Protein AF-A0A2V8LHA2-F1 (afdb_monomer)

Sequence (56 aa):
WLAGGARLVWVVSPRLHAITVYRSLTEIVTLTERDTLDGGDVVPGFQMNVAEIFAQ

Nearest PDB structures (foldseek):
  1wdj-assembly1_B  TM=8.411E-01  e=3.442E-03  Therm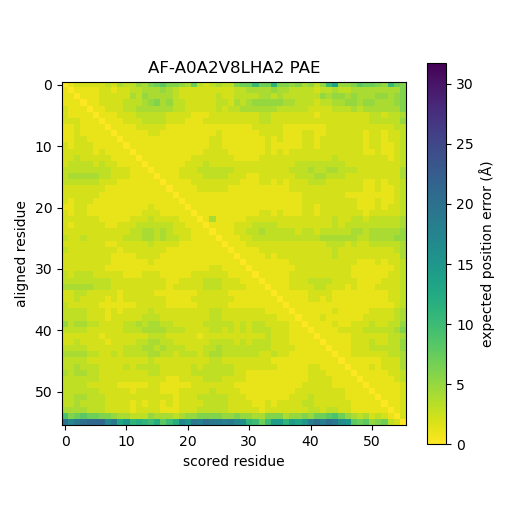us thermophilus
  3ot2-assembly1_B  TM=8.287E-01  e=8.836E-03  Trichormus variabilis ATCC 29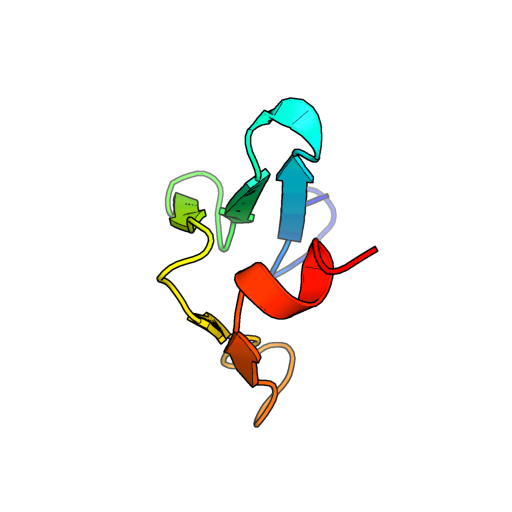413
  1wdj-assembly1_C  TM=8.310E-01  e=1.825E-02  Thermus thermophilus
  1goi-assembly1_A  TM=4.756E-01  e=1.139E+00  Serratia marcescens
  1ll6-assembly4_D  TM=5.859E-01  e=2.528E+00  Coccidioides immitis

Solvent-accessible surface area (backbone atoms only — not comparable to full-atom values): 3494 Å² total; per-residue (Å²): 98,61,96,73,72,48,64,68,46,80,47,77,35,82,92,72,54,31,35,39,38,33,60,49,100,85,44,70,49,78,40,42,47,91,34,70,48,70,40,54,91,83,37,73,90,45,68,46,54,39,42,71,80,64,75,121

Radius of gyration: 11.41 Å; Cα contacts (8 Å, |Δi|>4): 90; chains: 1; bounding box: 27×20×28 Å

pLDDT: mean 96.41, std 4.64, range [63.78, 98.62]

Mean predicted aligned error: 2.27 Å

Foldseek 3Di:
DVVVPDQWDWDQDLVQLWIWIDRHPPDIDIGHQQDWDDCPPVDPPDIDRSVVVNVD

Secondary structure (DSSP, 8-state):
-GGGT-S-EEEEETTTTEEEEESSSS-EEEEETTSEEE-TTTSTT-EEEHHHHT--

Structure (mmCIF, N/CA/C/O backbone):
data_AF-A0A2V8LHA2-F1
#
_entry.id   AF-A0A2V8LHA2-F1
#
loop_
_atom_site.group_PDB
_atom_site.id
_atom_site.type_symbol
_atom_site.label_atom_id
_atom_site.label_alt_id
_atom_site.label_comp_id
_atom_site.label_asym_id
_atom_site.label_entity_id
_atom_site.label_seq_id
_atom_site.pdbx_PDB_ins_code
_atom_site.Cartn_x
_atom_site.Cartn_y
_atom_site.Cartn_z
_atom_site.occupancy
_atom_site.B_iso_or_equiv
_atom_site.auth_seq_id
_atom_site.auth_comp_id
_atom_site.auth_asym_id
_atom_site.auth_atom_id
_atom_site.pdbx_PDB_model_num
ATOM 1 N N . TRP A 1 1 ? 10.722 -10.238 -0.614 1.00 94.56 1 TRP A N 1
ATOM 2 C CA . TRP A 1 1 ? 9.499 -10.071 -1.421 1.00 94.56 1 TRP A CA 1
ATOM 3 C C . TRP A 1 1 ? 9.804 -9.475 -2.786 1.00 94.56 1 TRP A C 1
ATOM 5 O O . TRP A 1 1 ? 9.885 -10.253 -3.722 1.00 94.56 1 TRP A O 1
ATOM 15 N N . LEU A 1 2 ? 10.068 -8.167 -2.914 1.00 94.50 2 LEU A N 1
ATOM 16 C CA . LEU A 1 2 ? 10.321 -7.536 -4.227 1.00 94.50 2 LEU A CA 1
ATOM 17 C C . LEU A 1 2 ? 11.515 -8.152 -4.978 1.00 94.50 2 LEU A C 1
ATOM 19 O O . LEU A 1 2 ? 11.370 -8.577 -6.116 1.00 94.50 2 LEU A O 1
ATOM 23 N N . ALA A 1 3 ? 12.660 -8.328 -4.306 1.00 94.81 3 ALA A N 1
ATOM 24 C CA . ALA A 1 3 ? 13.826 -9.016 -4.882 1.00 94.81 3 ALA A CA 1
ATOM 25 C C . ALA A 1 3 ? 13.565 -10.498 -5.239 1.00 94.81 3 ALA A C 1
ATOM 27 O O . ALA A 1 3 ? 14.347 -11.105 -5.959 1.00 94.81 3 ALA A O 1
ATOM 28 N N . GLY A 1 4 ? 12.469 -11.077 -4.738 1.00 96.00 4 GLY A N 1
ATOM 29 C CA . GLY A 1 4 ? 12.010 -12.426 -5.070 1.00 96.00 4 GLY A CA 1
ATOM 30 C C . GLY A 1 4 ? 10.979 -12.469 -6.203 1.00 96.00 4 GLY A C 1
ATOM 31 O O . GLY A 1 4 ? 10.354 -13.505 -6.387 1.00 96.00 4 GLY A O 1
ATOM 32 N N . GLY A 1 5 ? 10.761 -11.363 -6.927 1.00 95.44 5 GLY A N 1
ATOM 33 C CA . GLY A 1 5 ? 9.866 -11.302 -8.090 1.00 95.44 5 GLY A CA 1
ATOM 34 C C . GLY A 1 5 ? 8.442 -10.815 -7.806 1.00 95.44 5 GLY A C 1
ATOM 35 O O . GLY A 1 5 ? 7.620 -10.776 -8.720 1.00 95.44 5 GLY A O 1
ATOM 36 N N . ALA A 1 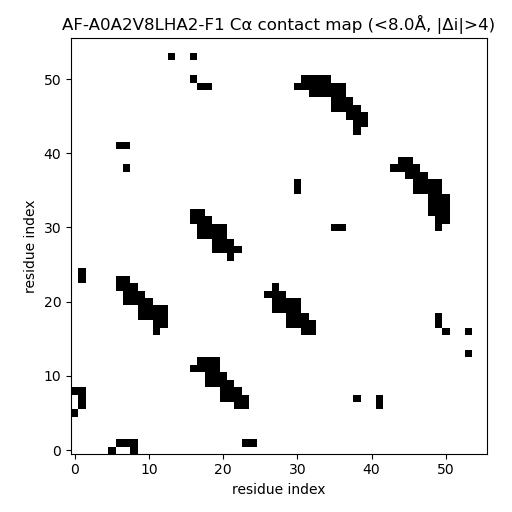6 ? 8.122 -10.417 -6.571 1.00 97.25 6 ALA A N 1
ATOM 37 C CA . ALA A 1 6 ? 6.823 -9.813 -6.285 1.00 97.25 6 ALA A CA 1
ATOM 38 C C . ALA A 1 6 ? 6.686 -8.442 -6.968 1.00 97.25 6 ALA A C 1
ATOM 40 O O . ALA A 1 6 ? 7.576 -7.603 -6.847 1.00 97.25 6 ALA A O 1
ATOM 41 N N . ARG A 1 7 ? 5.552 -8.212 -7.640 1.00 97.00 7 ARG A N 1
ATOM 42 C CA . ARG A 1 7 ? 5.244 -6.960 -8.362 1.00 97.00 7 ARG A CA 1
ATOM 43 C C . ARG A 1 7 ? 4.459 -5.938 -7.534 1.00 97.00 7 ARG A C 1
ATOM 45 O O . ARG A 1 7 ? 4.440 -4.763 -7.874 1.00 97.00 7 ARG A O 1
ATOM 52 N N . LEU A 1 8 ? 3.804 -6.389 -6.466 1.00 97.94 8 LEU A N 1
ATOM 53 C CA . LEU A 1 8 ? 3.041 -5.560 -5.537 1.00 97.94 8 LEU A CA 1
ATOM 54 C C . LEU A 1 8 ? 3.149 -6.167 -4.138 1.00 97.94 8 LEU A C 1
ATOM 56 O O . LEU A 1 8 ? 2.994 -7.377 -3.974 1.00 97.94 8 LEU A O 1
ATOM 60 N N . VAL A 1 9 ? 3.432 -5.334 -3.141 1.00 97.88 9 VAL A N 1
ATOM 61 C CA . VAL A 1 9 ? 3.459 -5.727 -1.728 1.00 97.88 9 VAL A CA 1
ATOM 62 C C . VAL A 1 9 ? 2.686 -4.698 -0.923 1.00 97.88 9 VAL A C 1
ATOM 64 O O . VAL A 1 9 ? 2.949 -3.503 -1.038 1.00 97.88 9 VAL A O 1
ATOM 67 N N . TRP A 1 10 ? 1.770 -5.164 -0.081 1.00 98.19 10 TRP A N 1
ATOM 68 C CA . TRP A 1 10 ? 1.068 -4.336 0.894 1.00 98.19 10 TRP A CA 1
ATOM 69 C C . TRP A 1 10 ? 1.551 -4.686 2.294 1.00 98.19 10 TRP A C 1
ATOM 71 O O . TRP A 1 10 ? 1.433 -5.829 2.735 1.00 98.19 10 TRP A O 1
ATOM 81 N N . VAL A 1 11 ? 2.111 -3.704 2.992 1.00 98.12 11 VAL A N 1
ATOM 82 C CA . VAL A 1 11 ? 2.501 -3.824 4.396 1.00 98.12 11 VAL A CA 1
ATOM 83 C C . VAL A 1 11 ? 1.452 -3.106 5.227 1.00 98.12 11 VAL A C 1
ATOM 85 O O . VAL A 1 11 ? 1.370 -1.881 5.207 1.00 98.12 11 VAL A O 1
ATOM 88 N N . VAL A 1 12 ? 0.643 -3.875 5.950 1.00 98.06 12 VAL A N 1
ATOM 89 C CA . VAL A 1 12 ? -0.406 -3.342 6.823 1.00 98.06 12 VAL A CA 1
ATOM 90 C C . VAL A 1 12 ? 0.194 -3.020 8.188 1.00 98.06 12 VAL A C 1
ATOM 92 O O . VAL A 1 12 ? 0.836 -3.871 8.804 1.00 98.06 12 VAL A O 1
ATOM 95 N N . SER A 1 13 ? -0.031 -1.800 8.675 1.00 97.62 13 SER A N 1
ATOM 96 C CA . SER A 1 13 ? 0.340 -1.365 10.021 1.00 97.62 13 SER A CA 1
ATOM 97 C C . SER A 1 13 ? -0.918 -1.100 10.855 1.00 97.62 13 SER A C 1
ATOM 99 O O . SER A 1 13 ? -1.449 0.013 10.819 1.00 97.62 13 SER A O 1
ATOM 101 N N . PRO A 1 14 ? -1.389 -2.079 11.656 1.00 95.94 14 PRO A N 1
ATOM 102 C CA . PRO A 1 14 ? -2.586 -1.914 12.482 1.00 95.94 14 PRO A CA 1
ATOM 103 C C . PRO A 1 14 ? -2.458 -0.803 13.523 1.00 95.94 14 PRO A C 1
ATOM 105 O O . PRO A 1 14 ? -3.434 -0.153 13.846 1.00 95.94 14 PRO A O 1
ATOM 108 N N . ARG A 1 15 ? -1.251 -0.538 14.039 1.00 96.19 15 ARG A N 1
ATOM 109 C CA . ARG A 1 15 ? -1.040 0.533 15.031 1.00 9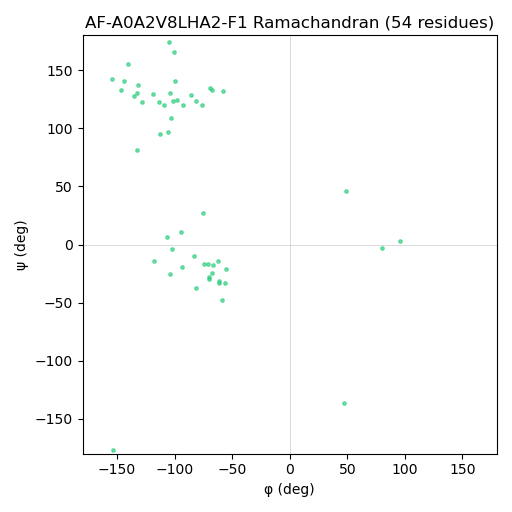6.19 15 ARG A CA 1
ATOM 110 C C . ARG A 1 15 ? -1.186 1.934 14.442 1.00 96.19 15 ARG A C 1
ATOM 112 O O . ARG A 1 15 ? -1.506 2.857 15.177 1.00 96.19 15 ARG A O 1
ATOM 119 N N . LEU A 1 16 ? -0.881 2.093 13.155 1.00 96.62 16 LEU A N 1
ATOM 120 C CA . LEU A 1 16 ? -0.928 3.381 12.461 1.00 96.62 16 LEU A CA 1
ATOM 121 C C . LEU A 1 16 ? -2.180 3.535 11.594 1.00 96.62 16 LEU A C 1
ATOM 123 O O . LEU A 1 16 ? -2.339 4.589 10.990 1.00 96.62 16 LEU A O 1
ATOM 127 N N . HIS A 1 17 ? -3.020 2.495 11.507 1.00 97.50 17 HIS A N 1
ATOM 128 C CA . HIS A 1 17 ? -4.170 2.435 10.602 1.00 97.50 17 HIS A CA 1
ATOM 129 C C . HIS A 1 17 ? -3.779 2.843 9.169 1.00 97.50 17 HIS A C 1
ATOM 131 O O . HIS A 1 17 ? -4.406 3.675 8.514 1.00 97.50 17 HIS A O 1
ATOM 137 N N . ALA A 1 18 ? -2.660 2.287 8.701 1.00 98.25 18 ALA A N 1
ATOM 138 C CA . ALA A 1 18 ? -2.050 2.661 7.434 1.00 98.25 18 ALA A CA 1
ATOM 139 C C . ALA A 1 18 ? -1.507 1.439 6.695 1.00 98.25 18 ALA A C 1
ATOM 141 O O . ALA A 1 18 ? -1.163 0.419 7.303 1.00 98.25 18 ALA A O 1
ATOM 142 N N . ILE A 1 19 ? -1.399 1.561 5.374 1.00 98.56 19 ILE A N 1
ATOM 143 C CA . ILE A 1 19 ? -0.873 0.521 4.490 1.00 98.56 19 ILE A CA 1
ATOM 144 C C . ILE A 1 19 ? 0.215 1.116 3.617 1.00 98.56 19 ILE A C 1
ATOM 146 O O . ILE A 1 19 ? -0.034 2.049 2.861 1.00 98.56 19 ILE A O 1
ATOM 150 N N . THR A 1 20 ? 1.416 0.553 3.676 1.00 98.56 20 THR A N 1
ATOM 151 C CA . THR A 1 20 ? 2.487 0.918 2.749 1.00 98.56 20 THR A CA 1
ATOM 152 C C . THR A 1 20 ? 2.474 -0.025 1.553 1.00 98.56 20 THR A C 1
ATOM 154 O O . THR A 1 20 ? 2.628 -1.239 1.687 1.00 98.56 20 THR A O 1
ATOM 157 N N . VAL A 1 21 ? 2.282 0.552 0.375 1.00 98.31 21 VAL A N 1
ATOM 158 C CA . VAL A 1 21 ? 2.251 -0.116 -0.919 1.00 98.31 21 VAL A CA 1
ATOM 159 C C . VAL A 1 21 ? 3.616 0.024 -1.572 1.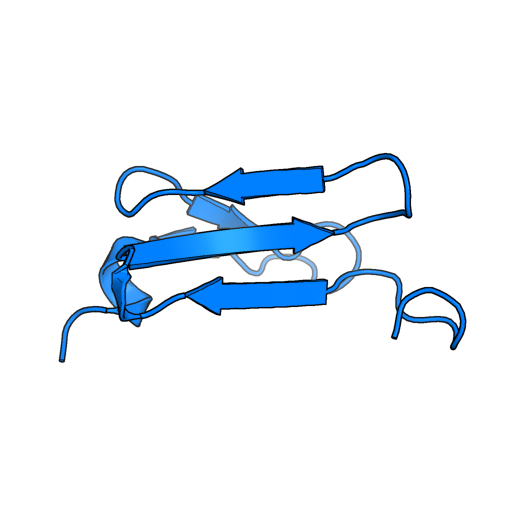00 98.31 21 VAL A C 1
ATOM 161 O O . VAL A 1 21 ? 4.100 1.134 -1.775 1.00 98.31 21 VAL A O 1
ATOM 164 N N . TYR A 1 22 ? 4.215 -1.104 -1.937 1.00 98.25 22 TYR A N 1
ATOM 165 C CA . TYR A 1 22 ? 5.457 -1.151 -2.696 1.00 98.25 22 TYR A CA 1
ATOM 166 C C . TYR A 1 22 ? 5.195 -1.745 -4.080 1.00 98.25 22 TYR A C 1
ATOM 168 O O . TYR A 1 22 ? 4.745 -2.891 -4.181 1.00 98.25 22 TYR A O 1
ATOM 176 N N . ARG A 1 23 ? 5.527 -0.993 -5.134 1.00 96.50 23 ARG A N 1
ATOM 177 C CA . ARG A 1 23 ? 5.555 -1.476 -6.532 1.00 96.50 23 ARG A CA 1
ATOM 178 C C . ARG A 1 2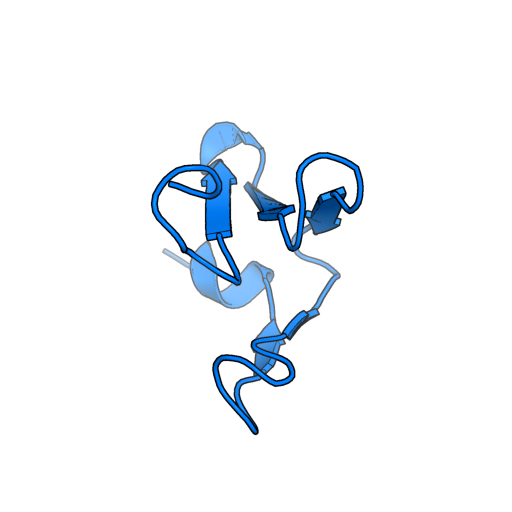3 ? 6.976 -1.717 -7.036 1.00 96.50 23 ARG A C 1
ATOM 180 O O . ARG A 1 23 ? 7.207 -2.561 -7.896 1.00 96.50 23 ARG A O 1
ATOM 187 N N . SER A 1 24 ? 7.950 -1.028 -6.451 1.00 96.06 24 SER A N 1
ATOM 188 C CA . SER A 1 24 ? 9.378 -1.275 -6.648 1.00 96.06 24 SER A CA 1
ATOM 189 C C . SER A 1 24 ? 10.162 -0.817 -5.413 1.00 96.06 24 SER A C 1
ATOM 191 O O . SER A 1 24 ? 9.576 -0.392 -4.418 1.00 96.06 24 SER A O 1
ATOM 193 N N . LEU A 1 25 ? 11.496 -0.901 -5.449 1.00 94.94 25 LEU A N 1
ATOM 194 C CA . LEU A 1 25 ? 12.343 -0.383 -4.363 1.00 94.94 25 LEU A CA 1
ATOM 195 C C . LEU A 1 25 ? 12.287 1.147 -4.234 1.00 94.94 25 LEU A C 1
ATOM 197 O O . LEU A 1 25 ? 12.690 1.680 -3.205 1.00 94.94 25 LEU A O 1
ATOM 201 N N . THR A 1 26 ? 11.813 1.841 -5.269 1.00 96.38 26 THR A N 1
ATOM 202 C CA . THR A 1 26 ? 11.760 3.307 -5.329 1.00 96.38 26 THR A CA 1
ATOM 203 C C . THR A 1 26 ? 10.340 3.849 -5.447 1.00 96.38 26 THR A C 1
ATOM 205 O O . THR A 1 26 ? 10.128 5.037 -5.241 1.00 96.38 26 THR A O 1
ATOM 208 N N . GLU A 1 27 ? 9.365 2.999 -5.764 1.00 96.69 27 GLU A N 1
ATOM 209 C CA . GLU A 1 27 ? 7.954 3.365 -5.848 1.00 96.69 27 GLU A CA 1
ATOM 210 C C . GLU A 1 27 ? 7.206 2.815 -4.634 1.00 96.69 27 GLU A C 1
ATOM 212 O O . GLU A 1 27 ? 6.837 1.634 -4.578 1.00 96.69 27 GLU A O 1
ATOM 217 N N . ILE A 1 28 ? 7.046 3.693 -3.643 1.00 97.94 28 ILE A N 1
ATOM 218 C CA . ILE A 1 28 ? 6.509 3.385 -2.322 1.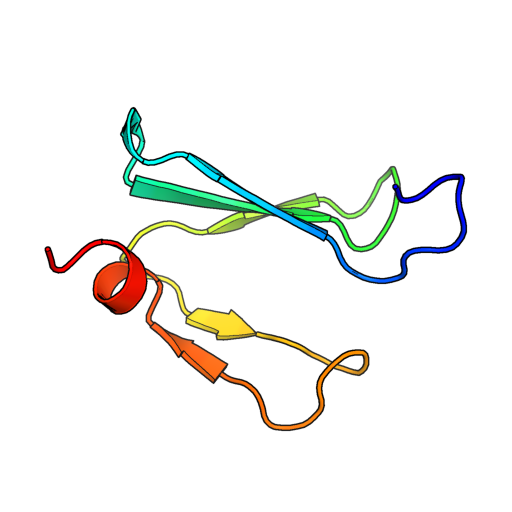00 97.94 28 ILE A CA 1
ATOM 219 C C . ILE A 1 28 ? 5.515 4.478 -1.943 1.00 97.94 28 ILE A C 1
ATOM 221 O O . ILE A 1 28 ? 5.855 5.660 -1.970 1.00 97.94 28 ILE A O 1
ATOM 225 N N . VAL A 1 29 ? 4.303 4.086 -1.561 1.00 98.12 29 VAL A N 1
ATOM 226 C CA . VAL A 1 29 ? 3.254 5.009 -1.113 1.00 98.12 29 VAL A CA 1
ATOM 227 C C . VAL A 1 29 ? 2.647 4.486 0.177 1.00 98.12 29 VAL A C 1
ATOM 229 O O . VAL A 1 29 ? 2.373 3.296 0.293 1.00 98.12 29 VAL A O 1
ATOM 232 N N . THR A 1 30 ? 2.412 5.368 1.144 1.00 98.44 30 THR A N 1
ATOM 233 C CA . THR A 1 30 ? 1.644 5.033 2.346 1.00 98.44 30 THR A CA 1
ATOM 234 C C . THR A 1 30 ? 0.235 5.578 2.202 1.00 98.44 30 THR A C 1
ATOM 236 O O . THR A 1 30 ? 0.054 6.774 1.993 1.00 98.44 30 THR A O 1
ATOM 239 N N . LEU A 1 31 ? -0.739 4.686 2.328 1.00 98.62 31 LEU A N 1
ATOM 240 C CA . LEU A 1 31 ? -2.163 4.968 2.330 1.00 98.62 31 LEU A CA 1
ATOM 241 C C . LEU A 1 31 ? -2.676 5.001 3.769 1.00 98.62 31 LEU A C 1
ATOM 243 O O . LEU A 1 31 ? -2.273 4.188 4.605 1.00 98.62 31 LEU A O 1
ATOM 247 N N . THR A 1 32 ? -3.570 5.936 4.041 1.00 98.31 32 THR A N 1
ATOM 248 C CA . THR A 1 32 ? -4.293 6.109 5.302 1.00 98.31 32 THR A CA 1
ATOM 249 C C . THR A 1 32 ? -5.734 5.631 5.150 1.00 98.31 32 THR A C 1
ATOM 251 O O . THR A 1 32 ? -6.180 5.344 4.045 1.00 98.31 32 THR A O 1
ATOM 254 N N . GLU A 1 33 ? -6.504 5.601 6.237 1.00 97.81 33 GLU A N 1
ATOM 255 C CA . GLU A 1 33 ? -7.927 5.214 6.223 1.00 97.81 33 GLU A CA 1
ATOM 256 C C . GLU A 1 33 ? -8.803 6.020 5.249 1.00 97.81 33 GLU A C 1
ATOM 258 O O . GLU A 1 33 ? -9.877 5.560 4.870 1.00 97.81 33 GLU A O 1
ATOM 263 N N . ARG A 1 34 ? -8.358 7.213 4.839 1.00 97.88 34 ARG A N 1
ATOM 264 C CA . ARG A 1 34 ? -9.079 8.075 3.888 1.00 97.88 34 ARG A CA 1
ATOM 265 C C . ARG A 1 34 ? -8.832 7.711 2.428 1.00 97.88 34 ARG A C 1
ATOM 267 O O . ARG A 1 34 ? -9.492 8.263 1.554 1.00 97.88 34 ARG A O 1
ATOM 274 N N . ASP A 1 35 ? -7.870 6.836 2.178 1.00 98.50 35 ASP A N 1
ATOM 275 C CA . ASP A 1 35 ? -7.429 6.469 0.845 1.00 98.50 35 ASP A CA 1
ATOM 276 C C . ASP A 1 35 ? -8.043 5.131 0.404 1.00 98.50 35 ASP A C 1
ATOM 278 O O . ASP A 1 35 ? -8.575 4.348 1.199 1.00 98.50 35 ASP A O 1
ATOM 282 N N . THR A 1 36 ? -7.938 4.850 -0.892 1.00 98.25 36 THR A N 1
ATOM 283 C CA . THR A 1 36 ? -8.356 3.583 -1.498 1.00 98.25 36 THR A CA 1
ATOM 284 C C . THR A 1 36 ? -7.130 2.730 -1.800 1.00 98.25 36 THR A C 1
ATOM 286 O O . THR A 1 36 ? -6.173 3.187 -2.425 1.00 98.25 36 THR A O 1
ATOM 289 N N . LEU A 1 37 ? -7.163 1.470 -1.374 1.00 98.25 37 LEU A N 1
ATOM 290 C CA . LEU A 1 37 ? -6.183 0.461 -1.739 1.00 98.25 37 LEU A CA 1
ATOM 291 C C . LEU A 1 37 ? -6.520 -0.105 -3.121 1.00 98.25 37 LEU A C 1
ATOM 293 O O . LEU A 1 37 ? -7.610 -0.639 -3.320 1.00 98.25 37 LEU A O 1
ATOM 297 N N . ASP A 1 38 ? -5.571 -0.019 -4.051 1.00 97.31 38 ASP A N 1
ATOM 298 C CA . ASP A 1 38 ? -5.739 -0.434 -5.447 1.00 97.31 38 ASP A 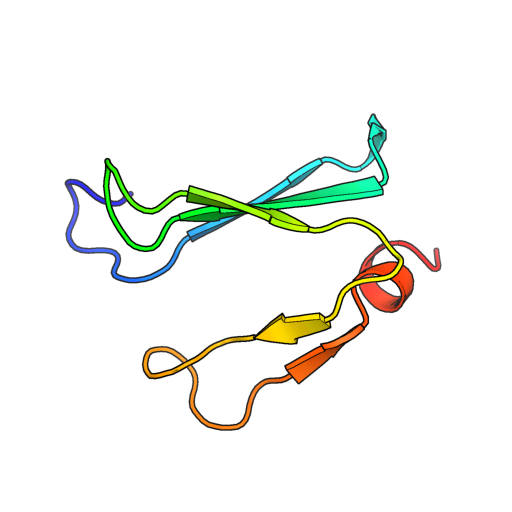CA 1
ATOM 299 C C . ASP A 1 38 ? -4.755 -1.561 -5.820 1.00 97.31 38 ASP A C 1
ATOM 301 O O . ASP A 1 38 ? -3.543 -1.468 -5.578 1.00 97.31 38 ASP A O 1
ATOM 305 N N . GLY A 1 39 ? -5.278 -2.639 -6.415 1.00 96.50 39 GLY A N 1
ATOM 306 C CA . GLY A 1 39 ? -4.507 -3.790 -6.910 1.00 96.50 39 GLY A CA 1
ATOM 307 C C . GLY A 1 39 ? -3.723 -3.527 -8.199 1.00 96.50 39 GLY A C 1
ATOM 308 O O . GLY A 1 39 ? -2.791 -4.264 -8.536 1.00 96.50 39 GLY A O 1
ATOM 309 N N . GLY A 1 40 ? -4.067 -2.458 -8.910 1.00 94.88 40 GLY A N 1
ATOM 310 C CA . GLY A 1 40 ? -3.579 -2.068 -10.223 1.00 94.88 40 GLY A CA 1
ATOM 311 C C . GLY A 1 40 ? -3.571 -3.222 -11.216 1.00 94.88 40 GLY A C 1
ATOM 312 O O . GLY A 1 40 ? -4.488 -4.032 -11.292 1.00 94.88 40 GLY A O 1
ATOM 313 N N . ASP A 1 41 ? -2.485 -3.313 -11.968 1.00 95.38 41 ASP A N 1
ATOM 314 C CA . ASP A 1 41 ? -2.229 -4.357 -12.956 1.00 95.38 41 ASP A CA 1
ATOM 315 C C . ASP A 1 41 ? -1.935 -5.743 -12.355 1.00 95.38 41 ASP A C 1
ATOM 317 O O . ASP A 1 41 ? -1.992 -6.742 -13.072 1.00 95.38 41 ASP A O 1
ATOM 321 N N . VAL A 1 42 ? -1.608 -5.825 -11.060 1.00 96.94 42 VAL A N 1
ATOM 322 C CA . VAL A 1 42 ? -1.306 -7.098 -10.386 1.00 96.94 42 VAL A CA 1
ATOM 323 C C . VAL A 1 42 ? -2.587 -7.822 -9.980 1.00 96.94 42 VAL A C 1
ATOM 325 O O . VAL A 1 42 ? -2.654 -9.044 -10.103 1.00 96.94 42 VAL A O 1
ATOM 328 N N . VAL A 1 43 ? -3.612 -7.079 -9.551 1.00 96.69 43 VAL A N 1
ATOM 329 C CA . VAL A 1 43 ? -4.958 -7.604 -9.280 1.00 96.69 43 VAL A CA 1
ATOM 330 C C . VAL A 1 43 ? -5.997 -6.685 -9.941 1.00 96.69 43 VAL A C 1
ATOM 332 O O . VAL A 1 43 ? -6.558 -5.811 -9.277 1.00 96.69 43 VAL A O 1
ATOM 335 N N . PRO A 1 44 ? -6.243 -6.843 -11.255 1.00 96.75 44 PRO A N 1
ATOM 336 C CA . PRO A 1 44 ? -7.117 -5.944 -12.002 1.00 96.75 44 PRO A CA 1
ATOM 337 C C . PRO A 1 44 ? -8.535 -5.879 -11.430 1.00 96.75 44 PRO A C 1
ATOM 339 O O . PRO A 1 44 ? -9.159 -6.907 -11.171 1.00 96.75 44 PRO A O 1
ATOM 342 N N . GLY A 1 45 ? -9.048 -4.658 -11.262 1.00 97.25 45 GLY A N 1
ATOM 343 C CA . GLY A 1 45 ? -10.394 -4.397 -10.743 1.00 97.25 45 GLY A CA 1
ATOM 344 C C . GLY A 1 45 ? -10.526 -4.481 -9.220 1.00 97.25 45 GLY A C 1
ATOM 345 O O . GLY A 1 45 ? -11.603 -4.200 -8.700 1.00 97.25 45 GLY A O 1
ATOM 346 N N . PHE A 1 46 ? -9.460 -4.831 -8.493 1.00 97.62 46 PHE A N 1
ATOM 347 C CA . PHE A 1 46 ? -9.473 -4.779 -7.035 1.00 97.62 46 PHE A CA 1
ATOM 348 C C . PHE A 1 46 ? -9.337 -3.338 -6.543 1.00 97.62 46 PHE A C 1
ATOM 350 O O . PHE A 1 46 ? -8.311 -2.695 -6.775 1.00 97.62 46 PHE A O 1
ATOM 357 N N . GLN A 1 47 ? -10.342 -2.879 -5.800 1.00 97.62 47 GLN A N 1
ATOM 358 C CA . GLN A 1 47 ? -10.322 -1.623 -5.060 1.00 97.62 47 GLN A CA 1
ATOM 359 C C . GLN A 1 47 ? -11.075 -1.792 -3.740 1.00 97.62 47 GLN A C 1
ATOM 361 O O . GLN A 1 47 ? -12.106 -2.463 -3.696 1.00 97.62 47 GLN A O 1
ATOM 366 N N . MET A 1 48 ? -10.563 -1.190 -2.669 1.00 97.56 48 MET A N 1
ATOM 367 C CA . MET A 1 48 ? -11.192 -1.230 -1.346 1.00 97.56 48 MET A CA 1
ATOM 368 C C . MET A 1 48 ? -10.781 -0.006 -0.528 1.00 97.56 48 MET A C 1
ATOM 370 O O . MET A 1 48 ? -9.627 0.420 -0.598 1.00 97.56 48 MET A O 1
ATOM 374 N N . ASN A 1 49 ? -11.689 0.561 0.266 1.00 98.00 49 ASN A N 1
ATOM 375 C CA . ASN A 1 49 ? -11.321 1.650 1.170 1.00 98.00 49 ASN A CA 1
ATOM 376 C C . ASN A 1 49 ? -10.419 1.120 2.284 1.00 98.00 49 ASN A C 1
ATOM 378 O O . ASN A 1 49 ? -10.716 0.097 2.898 1.00 98.00 49 ASN A O 1
ATOM 382 N N . VAL A 1 50 ? -9.332 1.830 2.588 1.00 98.06 50 VAL A N 1
ATOM 383 C CA . VAL A 1 50 ? -8.380 1.383 3.615 1.00 98.06 50 VAL A CA 1
ATOM 384 C C . VAL A 1 50 ? -9.042 1.286 4.994 1.00 98.06 50 VAL A C 1
ATOM 386 O O . VAL A 1 50 ? -8.721 0.373 5.749 1.00 98.06 50 VAL A O 1
ATOM 389 N N . ALA A 1 51 ? -10.015 2.150 5.302 1.00 97.75 51 ALA A N 1
ATOM 390 C CA . ALA A 1 51 ? -10.793 2.080 6.543 1.00 97.75 51 ALA A CA 1
ATOM 391 C C . ALA A 1 51 ? -11.498 0.724 6.760 1.00 97.75 51 ALA A C 1
ATOM 393 O O . ALA A 1 51 ? -11.614 0.269 7.895 1.00 97.75 51 ALA A O 1
ATOM 394 N N . GLU A 1 52 ? -11.940 0.049 5.692 1.00 97.06 52 GLU A N 1
ATOM 395 C CA . GLU A 1 52 ? -12.658 -1.233 5.796 1.00 97.06 52 GLU A CA 1
ATOM 396 C C . GLU A 1 52 ? -11.757 -2.368 6.306 1.00 97.06 52 GLU A C 1
ATOM 398 O O . GLU A 1 52 ? -12.243 -3.312 6.922 1.00 97.06 52 GLU A O 1
ATOM 403 N N . ILE A 1 53 ? -10.436 -2.253 6.125 1.00 96.00 53 ILE A N 1
ATOM 404 C CA . ILE A 1 53 ? -9.450 -3.227 6.624 1.00 96.00 53 ILE A CA 1
ATOM 405 C C . ILE A 1 53 ? -9.335 -3.178 8.152 1.00 96.00 53 ILE A C 1
ATOM 407 O O . ILE A 1 53 ? -8.989 -4.182 8.774 1.00 96.00 53 ILE A O 1
ATOM 411 N N . PHE A 1 54 ? -9.616 -2.024 8.760 1.00 95.56 54 PHE A N 1
ATOM 412 C CA . PHE A 1 54 ? -9.435 -1.781 10.194 1.00 95.56 54 PHE A CA 1
ATOM 413 C C . PHE A 1 54 ? -10.755 -1.729 10.975 1.00 95.56 54 PHE A C 1
ATOM 415 O O . PHE A 1 54 ? -10.748 -1.417 12.161 1.00 95.56 54 PHE A O 1
ATOM 422 N N . ALA A 1 55 ? -11.887 -2.036 10.339 1.00 89.94 55 ALA A N 1
ATOM 423 C CA . ALA A 1 55 ? -13.226 -1.879 10.907 1.00 89.94 55 ALA A CA 1
ATOM 424 C C . ALA A 1 55 ? -13.629 -2.951 11.955 1.00 89.94 55 ALA A C 1
ATOM 426 O O . 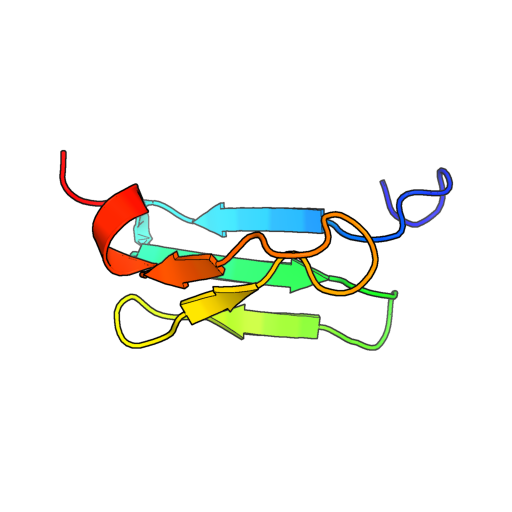ALA A 1 55 ? -14.821 -3.229 12.104 1.00 89.94 55 ALA A O 1
ATOM 427 N N . GLN A 1 56 ? -12.673 -3.561 12.671 1.00 63.78 56 GLN A N 1
ATOM 428 C CA . GLN A 1 56 ? -12.900 -4.650 13.638 1.00 63.78 56 GLN A CA 1
ATOM 429 C C . GLN A 1 56 ? -12.485 -4.303 15.068 1.00 63.78 56 GLN A C 1
ATOM 431 O O . GLN A 1 56 ? -11.358 -3.795 15.256 1.00 63.78 56 GLN A O 1
#